Protein AF-A0A1J8QTX1-F1 (afdb_monomer)

Radius of gyration: 11.33 Å; Cα contacts (8 Å, |Δi|>4): 56; chains: 1; bounding box: 31×20×21 Å

pLDDT: mean 84.69, std 5.97, range [67.25, 91.88]

Structure (mmCIF, N/CA/C/O backbone):
data_AF-A0A1J8QTX1-F1
#
_entry.id   AF-A0A1J8QTX1-F1
#
loop_
_atom_site.group_PDB
_atom_site.id
_atom_site.type_symbol
_atom_site.label_atom_id
_atom_site.label_alt_id
_atom_site.label_comp_id
_atom_site.label_asym_id
_atom_site.label_entity_id
_atom_site.label_seq_id
_atom_site.pdbx_PDB_ins_code
_atom_site.Cartn_x
_atom_site.Cartn_y
_atom_site.Cartn_z
_atom_site.occupancy
_atom_site.B_iso_or_equiv
_atom_site.auth_seq_id
_atom_site.auth_comp_id
_atom_site.auth_asym_id
_atom_site.auth_atom_id
_atom_site.pdbx_PDB_model_num
ATOM 1 N N . MET A 1 1 ? 2.575 -5.176 4.906 1.00 69.62 1 MET A N 1
ATOM 2 C CA . MET A 1 1 ? 1.206 -5.195 5.476 1.00 69.62 1 MET A CA 1
ATOM 3 C C . MET A 1 1 ? 0.951 -6.382 6.403 1.00 69.62 1 MET A C 1
ATOM 5 O O . MET A 1 1 ? 0.689 -6.125 7.569 1.00 69.62 1 MET A O 1
ATOM 9 N N . LYS A 1 2 ? 1.139 -7.642 5.971 1.00 72.19 2 LYS A N 1
ATOM 10 C CA . LYS A 1 2 ? 0.892 -8.853 6.793 1.00 72.19 2 LYS A CA 1
ATOM 11 C C . LYS A 1 2 ? 1.466 -8.825 8.224 1.00 72.19 2 LYS A C 1
ATOM 13 O O . LYS A 1 2 ? 0.792 -9.233 9.157 1.00 72.19 2 LYS A O 1
ATOM 18 N N . ALA A 1 3 ? 2.677 -8.291 8.416 1.00 67.25 3 ALA A N 1
ATOM 19 C CA . ALA A 1 3 ? 3.303 -8.189 9.740 1.00 67.25 3 ALA A CA 1
ATOM 20 C C . ALA A 1 3 ? 2.803 -7.009 10.600 1.00 67.25 3 ALA A C 1
ATOM 22 O O . ALA A 1 3 ? 2.843 -7.093 11.822 1.00 67.25 3 ALA A O 1
ATOM 23 N N . ARG A 1 4 ? 2.351 -5.905 9.984 1.00 71.25 4 ARG A N 1
ATOM 24 C CA . ARG A 1 4 ? 1.997 -4.662 10.700 1.00 71.25 4 ARG A CA 1
ATOM 25 C C . ARG A 1 4 ? 0.493 -4.455 10.896 1.00 71.25 4 ARG A C 1
ATOM 27 O O . ARG A 1 4 ? 0.124 -3.590 11.677 1.00 71.25 4 ARG A O 1
ATOM 34 N N . LYS A 1 5 ? -0.354 -5.259 10.234 1.00 77.56 5 LYS A N 1
ATOM 35 C CA . LYS A 1 5 ? -1.835 -5.240 10.245 1.00 77.56 5 LYS A CA 1
ATOM 36 C C . LYS A 1 5 ? -2.486 -3.944 9.741 1.00 77.56 5 LYS A C 1
ATOM 38 O O . LYS A 1 5 ? -3.419 -4.031 8.955 1.00 77.56 5 LYS A O 1
ATOM 43 N N . THR A 1 6 ? -1.973 -2.770 10.104 1.00 82.50 6 THR A N 1
ATOM 44 C CA . THR A 1 6 ? -2.414 -1.460 9.609 1.00 82.50 6 THR A CA 1
ATOM 45 C C . THR A 1 6 ? -1.221 -0.561 9.284 1.00 82.50 6 THR A C 1
ATOM 47 O O . THR A 1 6 ? -0.152 -0.660 9.894 1.00 82.50 6 THR A O 1
ATOM 50 N N . MET A 1 7 ? -1.362 0.306 8.281 1.00 86.12 7 MET A N 1
ATOM 51 C CA . MET A 1 7 ? -0.305 1.239 7.887 1.00 86.12 7 MET A CA 1
ATOM 52 C C . MET A 1 7 ? -0.853 2.434 7.116 1.00 86.12 7 MET A C 1
ATOM 54 O O . MET A 1 7 ? -1.780 2.299 6.323 1.00 86.12 7 MET A O 1
ATOM 58 N N . LYS A 1 8 ? -0.235 3.605 7.301 1.00 88.25 8 LYS A N 1
ATOM 59 C CA . LYS A 1 8 ? -0.541 4.795 6.499 1.00 88.25 8 LYS A CA 1
ATOM 60 C C . LYS A 1 8 ? 0.096 4.725 5.103 1.00 88.25 8 LYS A C 1
ATOM 62 O O . LYS A 1 8 ? 1.125 4.082 4.915 1.00 88.25 8 LYS A O 1
ATOM 67 N N . ASN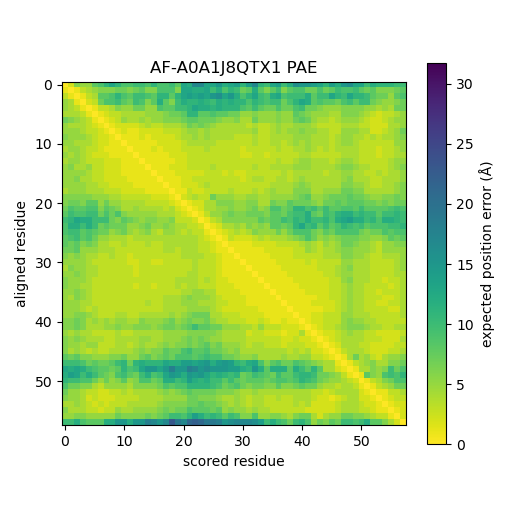 A 1 9 ? -0.460 5.458 4.144 1.00 86.31 9 ASN A N 1
ATOM 68 C CA . ASN A 1 9 ? -0.004 5.491 2.752 1.00 86.31 9 ASN A CA 1
ATOM 69 C C . ASN A 1 9 ? 1.475 5.914 2.620 1.00 86.31 9 ASN A C 1
ATOM 71 O O . ASN A 1 9 ? 2.282 5.210 2.021 1.00 86.31 9 ASN A O 1
ATOM 75 N N . GLN A 1 10 ? 1.861 7.020 3.265 1.00 87.75 10 GLN A N 1
ATOM 76 C CA . GLN A 1 10 ? 3.236 7.532 3.231 1.00 87.75 10 GLN A CA 1
ATOM 77 C C . GLN A 1 10 ? 4.285 6.503 3.720 1.00 87.75 10 GLN A C 1
ATOM 79 O O . GLN A 1 10 ? 5.225 6.229 2.971 1.00 87.75 10 GLN A O 1
ATOM 84 N N . PRO A 1 11 ? 4.162 5.904 4.927 1.00 88.00 11 PRO A N 1
ATOM 85 C CA . PRO A 1 11 ? 5.107 4.884 5.378 1.00 88.00 11 PRO A CA 1
ATOM 86 C C . PRO A 1 11 ? 5.048 3.599 4.547 1.00 88.00 11 PRO A C 1
ATOM 88 O O . PRO A 1 11 ? 6.097 2.998 4.335 1.00 88.00 11 PRO A O 1
ATOM 91 N N . LEU A 1 12 ? 3.881 3.213 4.015 1.00 87.06 12 LEU A N 1
ATOM 92 C CA . LEU A 1 12 ? 3.766 2.059 3.119 1.00 87.06 12 LEU A CA 1
ATOM 93 C C . LEU A 1 12 ? 4.605 2.248 1.853 1.00 87.06 12 LEU A C 1
ATOM 95 O O . LEU A 1 12 ? 5.374 1.362 1.488 1.00 87.06 12 LEU A O 1
ATOM 99 N N . ILE A 1 13 ? 4.511 3.417 1.216 1.00 87.94 13 ILE A N 1
ATOM 100 C CA . ILE A 1 13 ? 5.316 3.739 0.032 1.00 87.94 13 ILE A CA 1
ATOM 101 C C . ILE A 1 13 ? 6.811 3.703 0.373 1.00 87.94 13 ILE A C 1
ATOM 103 O O . ILE A 1 13 ? 7.587 3.106 -0.369 1.00 87.94 13 ILE A O 1
ATOM 107 N N . GLN A 1 14 ? 7.223 4.304 1.493 1.00 89.00 14 GLN A N 1
ATOM 108 C CA . GLN A 1 14 ? 8.631 4.320 1.910 1.00 89.00 14 GLN A CA 1
ATOM 109 C C . GLN A 1 14 ? 9.175 2.912 2.181 1.00 89.00 14 GLN A C 1
ATOM 111 O O . GLN A 1 14 ? 10.285 2.589 1.761 1.00 89.00 14 GLN A O 1
ATOM 116 N N . GLU A 1 15 ? 8.393 2.051 2.832 1.00 87.19 15 GLU A N 1
ATOM 117 C CA . GLU A 1 15 ? 8.798 0.674 3.121 1.00 87.19 15 GLU A CA 1
ATOM 118 C C . GLU A 1 15 ? 8.892 -0.164 1.837 1.00 87.19 15 GLU A C 1
ATOM 120 O O . GLU A 1 15 ? 9.859 -0.905 1.659 1.00 87.19 15 GLU A O 1
ATOM 125 N N . VAL A 1 16 ? 7.957 0.017 0.897 1.00 86.81 16 VAL A N 1
ATOM 126 C CA . VAL A 1 16 ? 8.008 -0.621 -0.430 1.00 86.81 16 VAL A CA 1
ATOM 127 C C . VAL A 1 16 ? 9.239 -0.164 -1.215 1.00 86.81 16 VAL A C 1
ATOM 129 O O . VAL A 1 16 ? 9.940 -0.999 -1.786 1.00 86.81 16 VAL A O 1
ATOM 132 N N . ILE A 1 17 ? 9.552 1.136 -1.212 1.00 87.88 17 ILE A N 1
ATOM 133 C CA . ILE A 1 17 ? 10.768 1.662 -1.849 1.00 87.88 17 ILE A CA 1
ATOM 134 C C . ILE A 1 17 ? 12.006 1.049 -1.197 1.00 87.88 17 ILE A C 1
ATOM 136 O O . ILE A 1 17 ? 12.869 0.545 -1.907 1.00 87.88 17 ILE A O 1
ATOM 140 N N . SER A 1 18 ? 12.085 1.041 0.134 1.00 88.62 18 SER A N 1
ATOM 141 C CA . SER A 1 18 ? 13.233 0.489 0.858 1.00 88.62 18 SER A CA 1
ATOM 142 C C . SER A 1 18 ? 13.461 -0.989 0.522 1.00 88.62 18 SER A C 1
ATOM 144 O O . SER A 1 18 ? 14.589 -1.368 0.211 1.00 88.62 18 SER A O 1
ATOM 146 N N . GLN A 1 19 ? 12.402 -1.803 0.473 1.00 85.75 19 GLN A N 1
ATOM 147 C CA . GLN A 1 19 ? 12.507 -3.230 0.150 1.00 85.75 19 GLN A CA 1
ATOM 148 C C . GLN A 1 19 ? 12.864 -3.500 -1.318 1.00 85.75 19 GLN A C 1
ATOM 150 O O . GLN A 1 19 ? 13.643 -4.406 -1.607 1.00 85.75 19 GLN A O 1
ATOM 155 N N . ILE A 1 20 ? 12.303 -2.731 -2.254 1.00 86.50 20 ILE A N 1
ATOM 156 C CA . ILE A 1 20 ? 12.496 -2.961 -3.694 1.00 86.50 20 ILE A CA 1
ATOM 157 C C . ILE A 1 20 ? 13.778 -2.294 -4.215 1.00 86.50 20 ILE A C 1
ATOM 159 O O . ILE A 1 20 ? 14.345 -2.777 -5.195 1.00 86.50 20 ILE A O 1
ATOM 163 N N . SER A 1 21 ? 14.285 -1.260 -3.531 1.00 84.12 21 SER A N 1
ATOM 164 C CA . SER A 1 21 ? 15.481 -0.493 -3.930 1.00 84.12 21 SER A CA 1
ATOM 165 C C . SER A 1 21 ? 16.721 -1.353 -4.183 1.00 84.12 21 SER A C 1
ATOM 167 O O . SER A 1 21 ? 17.556 -0.991 -5.006 1.00 84.12 21 SER A O 1
ATOM 169 N N . GLN A 1 22 ? 16.819 -2.518 -3.535 1.00 85.88 22 GLN A N 1
ATOM 170 C CA . GLN A 1 22 ? 17.903 -3.481 -3.746 1.00 85.88 22 GLN A CA 1
ATOM 171 C C . GLN A 1 22 ? 17.876 -4.151 -5.129 1.00 85.88 22 GLN A C 1
ATOM 173 O O . GLN A 1 22 ? 18.889 -4.697 -5.559 1.00 85.88 22 GLN A O 1
ATOM 178 N N . ARG A 1 23 ? 16.728 -4.153 -5.818 1.00 86.44 23 ARG A N 1
ATOM 179 C CA . ARG A 1 23 ? 16.550 -4.776 -7.140 1.00 86.44 23 ARG A CA 1
ATOM 180 C C . ARG A 1 23 ? 16.397 -3.738 -8.246 1.00 86.44 23 ARG A C 1
ATOM 182 O O . ARG A 1 23 ? 16.989 -3.897 -9.306 1.00 86.44 23 ARG A O 1
ATOM 189 N N . PHE A 1 24 ? 15.592 -2.702 -8.018 1.00 86.12 24 PHE A N 1
ATOM 190 C CA . PHE A 1 24 ? 15.388 -1.596 -8.956 1.00 86.12 24 PHE A CA 1
ATOM 191 C C . PHE A 1 24 ? 14.785 -0.384 -8.236 1.00 86.12 24 PHE A C 1
ATOM 193 O O . PHE A 1 24 ? 14.309 -0.497 -7.111 1.00 86.12 24 PHE A O 1
ATOM 200 N N . ALA A 1 25 ? 14.777 0.782 -8.886 1.00 81.75 25 ALA A N 1
ATOM 201 C CA . ALA A 1 25 ? 14.139 1.989 -8.364 1.00 81.75 25 ALA A CA 1
ATOM 202 C C . ALA A 1 25 ? 12.689 2.104 -8.887 1.00 81.75 25 ALA A C 1
ATOM 204 O O . ALA A 1 25 ? 12.492 2.552 -10.021 1.00 81.75 25 ALA A O 1
ATOM 205 N N . PRO A 1 26 ? 11.661 1.688 -8.118 1.00 84.94 26 PRO A N 1
ATOM 206 C CA . PRO A 1 26 ? 10.270 1.823 -8.537 1.00 84.94 26 PRO A CA 1
ATOM 207 C C . PRO A 1 26 ? 9.845 3.294 -8.560 1.00 84.94 26 PRO A C 1
ATOM 209 O O . PRO A 1 26 ? 10.240 4.090 -7.705 1.00 84.94 26 PRO A O 1
ATOM 212 N N . LYS A 1 27 ? 8.980 3.661 -9.510 1.00 88.31 27 LYS A N 1
ATOM 213 C CA . LYS A 1 27 ? 8.353 4.985 -9.528 1.00 88.31 27 LYS A CA 1
ATOM 214 C C . LYS A 1 27 ? 7.126 4.985 -8.614 1.00 88.31 27 LYS A C 1
ATOM 216 O O . LYS A 1 27 ? 6.342 4.041 -8.595 1.00 88.31 27 LYS A O 1
ATOM 221 N N . ILE A 1 28 ? 6.915 6.092 -7.903 1.00 86.25 28 ILE A N 1
ATOM 222 C CA . ILE A 1 28 ? 5.743 6.319 -7.038 1.00 86.25 28 ILE A CA 1
ATOM 223 C C . ILE A 1 28 ? 4.394 5.997 -7.726 1.00 86.25 28 ILE A C 1
ATOM 225 O O . ILE A 1 28 ? 3.567 5.348 -7.085 1.00 86.25 28 ILE A O 1
ATOM 229 N N . PRO A 1 29 ? 4.122 6.403 -8.987 1.00 89.75 29 PRO A N 1
ATOM 230 C CA . PRO A 1 29 ? 2.864 6.055 -9.657 1.00 89.75 29 PRO A CA 1
ATOM 231 C C . PRO A 1 29 ? 2.628 4.545 -9.803 1.00 89.75 29 PRO A C 1
ATOM 233 O O . PRO A 1 29 ? 1.484 4.110 -9.695 1.00 89.75 29 PRO A O 1
ATOM 236 N N . ASP A 1 30 ? 3.676 3.743 -9.989 1.00 89.00 30 ASP A N 1
ATOM 237 C CA . ASP A 1 30 ? 3.536 2.289 -10.125 1.00 89.00 30 ASP A CA 1
ATOM 238 C C . ASP A 1 30 ? 3.208 1.634 -8.777 1.00 89.00 30 ASP A C 1
ATOM 240 O O . ASP A 1 30 ? 2.370 0.737 -8.706 1.00 89.00 30 ASP A O 1
ATOM 244 N N . ILE A 1 31 ? 3.791 2.143 -7.684 1.00 88.69 31 ILE A N 1
ATOM 245 C CA . ILE A 1 31 ? 3.462 1.697 -6.320 1.00 88.69 31 ILE A CA 1
ATOM 246 C C . ILE A 1 31 ? 1.993 1.995 -6.003 1.00 88.69 31 ILE A C 1
ATOM 248 O O . ILE A 1 31 ? 1.302 1.145 -5.448 1.00 88.69 31 ILE A O 1
ATOM 252 N N . LYS A 1 32 ? 1.495 3.176 -6.391 1.00 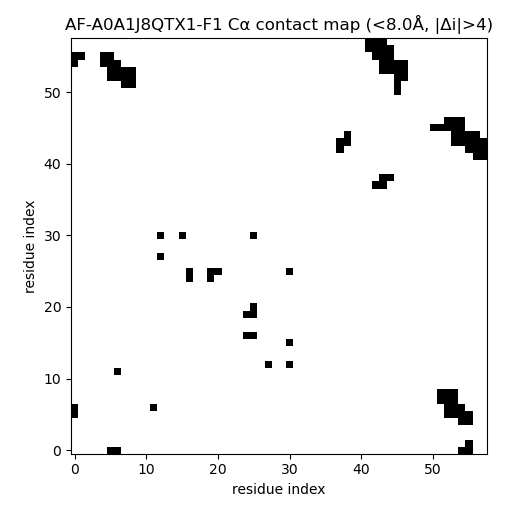88.19 32 LYS A N 1
ATOM 253 C CA . LYS A 1 32 ? 0.079 3.534 -6.211 1.00 88.19 32 LYS A CA 1
ATOM 254 C C . LYS A 1 32 ? -0.847 2.580 -6.967 1.00 88.19 32 LYS A C 1
ATOM 256 O O . LYS A 1 32 ? -1.760 2.044 -6.352 1.00 88.19 32 LYS A O 1
ATOM 261 N N . LYS A 1 33 ? -0.547 2.275 -8.237 1.00 90.94 33 LYS A N 1
ATOM 262 C CA . LYS A 1 33 ? -1.306 1.277 -9.013 1.00 90.94 33 LYS A CA 1
ATOM 263 C C . LYS A 1 33 ? -1.323 -0.096 -8.340 1.00 90.94 33 LYS A C 1
ATOM 265 O O . LYS A 1 33 ? -2.359 -0.746 -8.309 1.00 90.94 33 LYS A 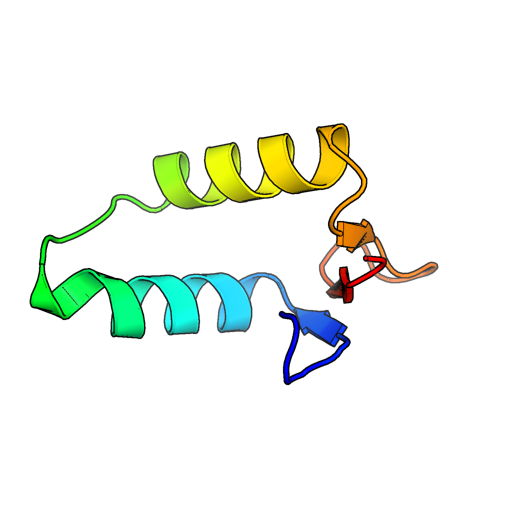O 1
ATOM 270 N N . ALA A 1 34 ? -0.195 -0.533 -7.779 1.00 88.94 34 ALA A N 1
ATOM 271 C CA . ALA A 1 34 ? -0.130 -1.805 -7.065 1.00 88.94 34 ALA A CA 1
ATOM 272 C C . ALA A 1 34 ? -0.996 -1.805 -5.792 1.00 88.94 34 ALA A C 1
ATOM 274 O O . ALA A 1 34 ? -1.640 -2.810 -5.501 1.00 88.94 34 ALA A O 1
ATOM 275 N N . ILE A 1 35 ? -1.044 -0.689 -5.054 1.00 88.62 35 ILE A N 1
ATOM 276 C CA . ILE A 1 35 ? -1.946 -0.524 -3.902 1.00 88.62 35 ILE A CA 1
ATOM 277 C C . ILE A 1 35 ? -3.410 -0.606 -4.358 1.00 88.62 35 ILE A C 1
ATOM 279 O O . ILE A 1 35 ? -4.193 -1.304 -3.719 1.00 88.62 35 ILE A O 1
ATOM 283 N N . ASP A 1 36 ? -3.763 0.030 -5.477 1.00 89.75 36 ASP A N 1
ATOM 284 C CA . ASP A 1 36 ? -5.121 -0.031 -6.033 1.00 89.75 36 ASP A CA 1
ATOM 285 C C . ASP A 1 36 ? -5.504 -1.465 -6.439 1.00 89.75 36 ASP A C 1
ATOM 287 O O . ASP A 1 36 ? -6.562 -1.951 -6.049 1.00 89.75 36 ASP A O 1
ATOM 291 N N . THR A 1 37 ? -4.609 -2.212 -7.096 1.00 91.88 37 THR A N 1
ATOM 292 C CA . THR A 1 37 ? -4.842 -3.637 -7.402 1.00 91.88 37 THR A CA 1
ATOM 293 C C . THR A 1 37 ? -5.010 -4.493 -6.140 1.00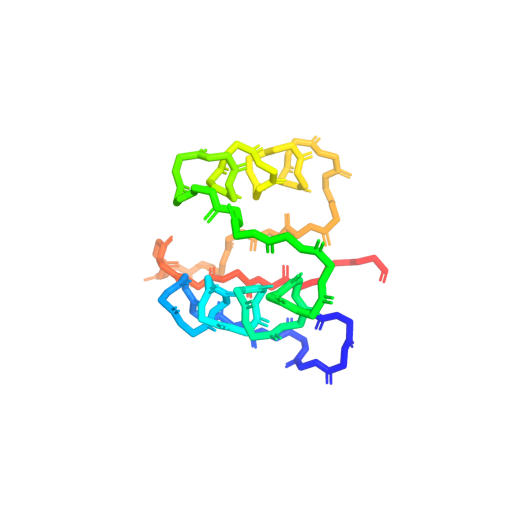 91.88 37 THR A C 1
ATOM 295 O O . THR A 1 37 ? -5.756 -5.469 -6.148 1.00 91.88 37 THR A O 1
ATOM 298 N N . LEU A 1 38 ? -4.304 -4.178 -5.049 1.00 88.69 38 LEU A N 1
ATOM 299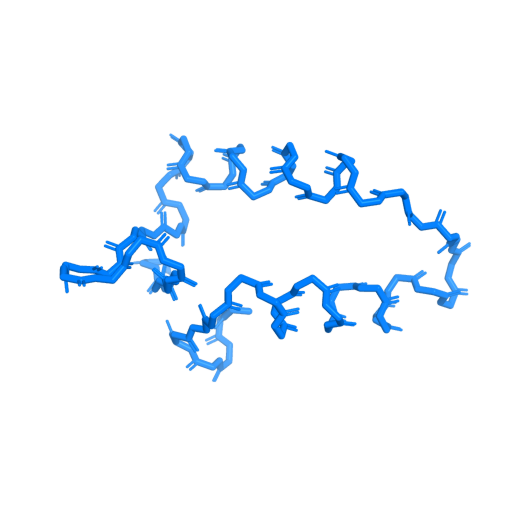 C CA . LEU A 1 38 ? -4.444 -4.907 -3.783 1.00 88.69 38 LEU A CA 1
ATOM 300 C C . LEU A 1 38 ? -5.762 -4.589 -3.065 1.00 88.69 38 LEU A C 1
ATOM 302 O O . LEU A 1 38 ? -6.299 -5.480 -2.408 1.00 88.69 38 LEU A O 1
ATOM 306 N N . LEU A 1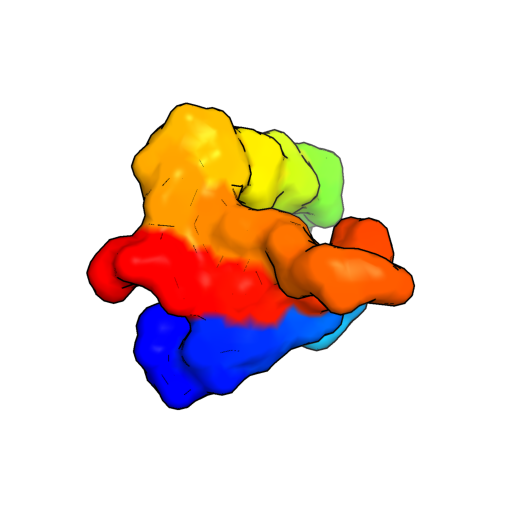 39 ? -6.275 -3.362 -3.204 1.00 88.00 39 LEU A N 1
ATOM 307 C CA . LEU A 1 39 ? -7.615 -2.978 -2.748 1.00 88.00 39 LEU A CA 1
ATOM 308 C C . LEU A 1 39 ? -8.697 -3.705 -3.554 1.00 8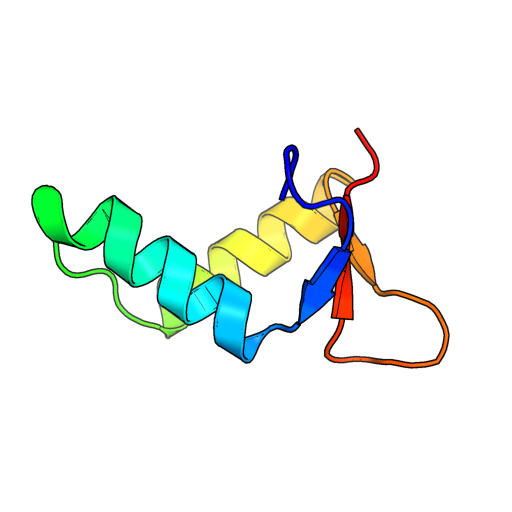8.00 39 LEU A C 1
ATOM 310 O O . LEU A 1 39 ? -9.601 -4.284 -2.964 1.00 88.00 39 LEU A O 1
ATOM 314 N N . GLU A 1 40 ? -8.586 -3.724 -4.886 1.00 89.81 40 GLU A N 1
ATOM 315 C CA . GLU A 1 40 ? -9.544 -4.412 -5.771 1.00 89.81 40 GLU A CA 1
ATOM 316 C C . GLU A 1 40 ? -9.616 -5.920 -5.512 1.00 89.81 40 GLU A C 1
ATOM 318 O O . GLU A 1 40 ? -10.669 -6.529 -5.656 1.00 89.81 40 GLU A O 1
ATOM 323 N N . LYS A 1 41 ? -8.489 -6.526 -5.130 1.00 90.50 41 LYS A N 1
ATOM 324 C CA . LYS A 1 41 ? -8.398 -7.949 -4.782 1.00 90.50 41 LYS A CA 1
ATOM 325 C C . LYS A 1 41 ? -8.731 -8.248 -3.316 1.00 90.50 41 LYS A C 1
ATOM 327 O O . LYS A 1 41 ? -8.489 -9.368 -2.877 1.00 90.50 41 LYS A O 1
ATOM 332 N N . GLU A 1 42 ? -9.197 -7.256 -2.558 1.00 85.44 42 GLU A N 1
ATOM 333 C CA . GLU A 1 42 ? -9.592 -7.386 -1.148 1.00 85.44 42 GLU A CA 1
ATOM 334 C C . GLU A 1 42 ? -8.471 -7.906 -0.220 1.00 85.44 42 GLU A C 1
ATOM 336 O O . GLU A 1 42 ? -8.721 -8.407 0.873 1.00 85.44 42 GLU A O 1
ATOM 341 N N . TYR A 1 43 ? -7.197 -7.758 -0.611 1.00 87.19 43 TYR A N 1
ATOM 342 C CA . TYR A 1 43 ? -6.060 -8.091 0.263 1.00 87.19 43 TYR A CA 1
ATOM 343 C C . TYR A 1 43 ? -5.830 -7.026 1.338 1.00 87.19 43 TYR A C 1
ATOM 345 O O . TYR A 1 43 ? -5.257 -7.302 2.400 1.00 87.19 43 TYR A O 1
ATOM 353 N N . ILE A 1 44 ? -6.220 -5.790 1.034 1.00 88.50 44 ILE A N 1
ATOM 354 C CA . ILE A 1 44 ? -6.170 -4.648 1.938 1.00 88.50 44 ILE A CA 1
ATOM 355 C C . ILE A 1 44 ? -7.483 -3.874 1.842 1.00 88.50 44 ILE A C 1
ATOM 357 O O . ILE A 1 44 ? -8.096 -3.824 0.782 1.00 88.50 44 ILE A O 1
ATOM 361 N N . GLU A 1 45 ? -7.873 -3.223 2.928 1.00 87.31 45 GLU A N 1
ATOM 362 C CA . GLU A 1 45 ? -9.038 -2.340 2.996 1.00 87.31 45 GLU A CA 1
ATOM 363 C C . GLU A 1 45 ? -8.628 -0.959 3.506 1.00 87.31 45 GLU A C 1
ATOM 365 O O . GLU A 1 45 ? -7.568 -0.787 4.116 1.00 87.31 45 GLU A O 1
ATOM 370 N N . ARG A 1 46 ? -9.458 0.055 3.258 1.00 86.69 46 ARG A N 1
ATOM 371 C CA . ARG A 1 46 ? -9.277 1.367 3.889 1.00 86.69 46 ARG A CA 1
ATOM 372 C C . ARG A 1 46 ? -9.900 1.329 5.275 1.00 86.69 46 ARG A C 1
ATOM 374 O O . ARG A 1 46 ? -11.030 0.888 5.421 1.00 86.69 46 ARG A O 1
ATOM 381 N N . VAL A 1 47 ? -9.177 1.831 6.270 1.00 85.19 47 VAL A N 1
ATOM 382 C CA . VAL A 1 47 ? -9.703 1.911 7.636 1.00 85.19 47 VAL A CA 1
ATOM 383 C C . VAL A 1 47 ? -10.772 2.999 7.705 1.00 85.19 47 VAL A C 1
ATOM 385 O O . VAL A 1 47 ? -10.522 4.146 7.311 1.00 85.19 47 VAL A O 1
ATOM 388 N N . ASP A 1 48 ? -11.936 2.654 8.252 1.00 73.50 48 ASP A N 1
ATOM 389 C CA . ASP A 1 48 ? -13.034 3.593 8.462 1.00 73.50 48 ASP A CA 1
ATOM 390 C C . ASP A 1 48 ? -12.573 4.849 9.215 1.00 73.50 48 ASP A C 1
ATOM 392 O O . ASP A 1 48 ? -11.882 4.798 10.234 1.00 73.50 48 ASP A O 1
ATOM 396 N N . GLY A 1 49 ? -12.922 6.013 8.665 1.00 71.56 49 GLY A N 1
ATOM 397 C CA . GLY A 1 49 ? -12.561 7.319 9.219 1.00 71.56 49 GLY A CA 1
ATOM 398 C C . GLY A 1 49 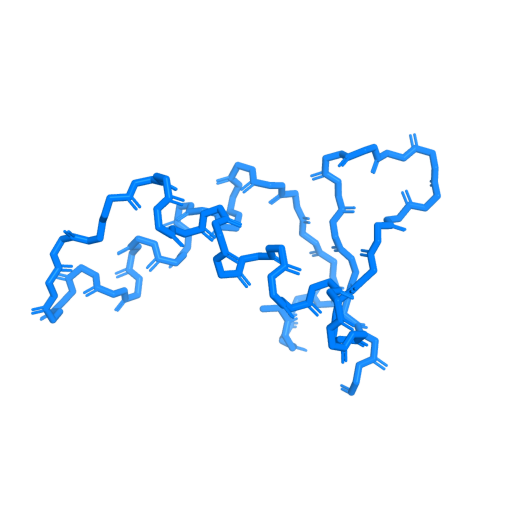? -11.187 7.861 8.807 1.00 71.56 49 GLY A C 1
ATOM 399 O O . GLY A 1 49 ? -10.926 9.042 9.039 1.00 71.56 49 GLY A O 1
ATOM 400 N N . THR A 1 50 ? -10.320 7.082 8.141 1.00 76.38 50 THR A N 1
ATOM 401 C CA . THR A 1 50 ? -9.034 7.597 7.627 1.00 76.38 50 THR A CA 1
ATOM 402 C C . THR A 1 50 ? -8.731 7.122 6.206 1.00 76.38 50 THR A C 1
ATOM 404 O O . THR A 1 50 ? -8.305 5.995 5.974 1.00 76.38 50 THR A O 1
ATOM 407 N N . ARG A 1 51 ? -8.869 8.026 5.224 1.00 76.25 51 ARG A N 1
ATOM 408 C CA . ARG A 1 51 ? -8.577 7.730 3.805 1.00 76.25 51 ARG A CA 1
ATOM 409 C C . ARG A 1 51 ? -7.134 7.295 3.549 1.00 76.25 51 ARG A C 1
ATOM 411 O O . ARG A 1 51 ? -6.892 6.601 2.566 1.00 76.25 51 ARG A O 1
ATOM 418 N N . ASP A 1 52 ? -6.205 7.687 4.413 1.00 82.06 52 ASP A N 1
ATOM 419 C CA . ASP A 1 52 ? -4.774 7.439 4.240 1.00 82.06 52 ASP A CA 1
ATOM 420 C C . ASP A 1 52 ? -4.266 6.202 4.979 1.00 82.06 52 ASP A C 1
ATOM 422 O O . ASP A 1 52 ? -3.061 5.957 4.952 1.00 82.06 52 ASP A O 1
ATOM 426 N N . THR A 1 53 ? -5.138 5.432 5.637 1.00 86.56 53 THR A N 1
ATOM 427 C CA . THR A 1 53 ? -4.747 4.225 6.374 1.00 86.56 53 THR A CA 1
ATOM 428 C C . THR A 1 53 ? -5.326 2.989 5.708 1.00 86.56 53 THR A C 1
ATOM 430 O O . THR A 1 53 ? -6.523 2.909 5.444 1.00 86.56 53 THR A O 1
ATOM 433 N N . PHE A 1 54 ? -4.464 2.005 5.485 1.00 88.38 54 PHE A N 1
ATOM 434 C CA . PHE A 1 54 ? -4.827 0.700 4.961 1.00 88.38 54 PHE A CA 1
ATOM 435 C C . PHE A 1 54 ? -4.724 -0.349 6.068 1.00 88.38 54 PHE A C 1
ATOM 437 O O . PHE A 1 54 ? -3.771 -0.330 6.854 1.00 88.38 54 PHE A O 1
ATOM 444 N N . ALA A 1 55 ? -5.685 -1.261 6.124 1.00 85.88 55 ALA A N 1
ATOM 445 C CA . ALA A 1 55 ? -5.654 -2.467 6.939 1.00 85.88 55 ALA A CA 1
ATOM 446 C C . ALA A 1 55 ? -5.487 -3.694 6.043 1.00 85.88 55 ALA A C 1
ATOM 448 O O . ALA A 1 55 ? -5.823 -3.673 4.865 1.00 85.88 55 ALA A O 1
ATOM 449 N N . TYR A 1 56 ? -4.886 -4.741 6.588 1.00 87.75 56 TYR A N 1
ATOM 450 C CA . TYR A 1 56 ? -4.671 -6.010 5.906 1.00 87.75 56 TYR A CA 1
ATOM 451 C C . TYR A 1 56 ? -5.756 -7.008 6.310 1.00 87.75 56 TYR A C 1
ATOM 453 O O . TYR A 1 56 ? -5.959 -7.206 7.507 1.00 87.75 56 TYR A O 1
ATOM 461 N N . VAL A 1 57 ? -6.409 -7.627 5.322 1.00 81.69 57 VAL A N 1
ATOM 462 C CA . VAL A 1 57 ? -7.660 -8.388 5.524 1.00 81.69 57 VAL A CA 1
ATOM 463 C C . VAL A 1 57 ? -7.477 -9.907 5.343 1.00 81.69 57 VAL A C 1
ATOM 465 O O . VAL A 1 57 ? -8.303 -10.675 5.822 1.00 81.69 57 VAL A O 1
ATOM 468 N N . ALA A 1 58 ? -6.381 -10.358 4.713 1.00 71.38 58 ALA A N 1
ATOM 469 C CA . ALA A 1 58 ? -6.209 -11.742 4.230 1.00 71.38 58 ALA A CA 1
ATOM 470 C C . ALA A 1 58 ? -5.334 -12.685 5.081 1.00 71.38 58 ALA A C 1
ATOM 472 O O . ALA A 1 58 ? -4.241 -12.293 5.539 1.00 71.38 58 ALA A O 1
#

Se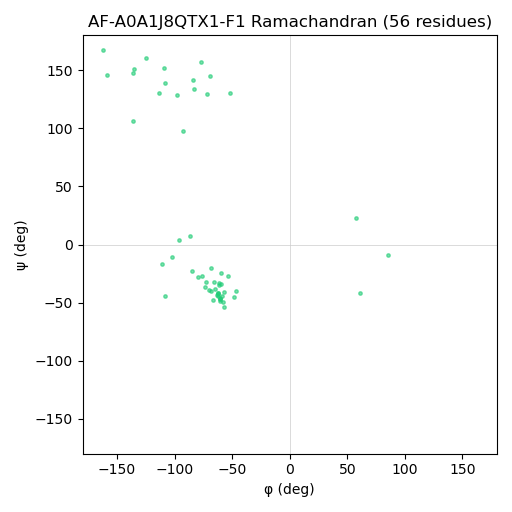condary structure (DSSP, 8-state):
-TTTSEEEHHHHHHHHHHHHTTT----HHHHHHHHHHHHHTTSEEEPTT-TTEEEE--

Sequence (58 aa):
MKARKTMKNQPLIQEVISQISQRFAPKIPDIKKAIDTLLEKEYIERVDGTRDTFAYVA

InterPro domains:
  IPR016157 Cullin, conserved site [PS01256] (31-58)
  IPR019559 Cullin, neddylation domain [PF10557] (1-48)
  IPR019559 Cullin, neddylation domain [SM00884] (1-52)
  IPR036388 Winged helix-like DNA-binding domain superfamily [G3DSA:1.10.10.10] (1-58)
  IPR036390 Winged helix DNA-binding domain superfamily [SSF46785] (1-58)
  IPR045093 Cullin [PTHR11932] (1-58)

Nearest PDB structures (foldseek):
  3tdz-assembly1_C  TM=9.906E-01  e=1.577E-05  Homo sapiens
  7b5n-assembly1_C  TM=9.513E-01  e=1.199E-05  Homo sapiens
  3dqv-assembly3_D  TM=9.491E-01  e=1.179E-03  Homo sapiens
  3dqv-assembly3_C-2  TM=9.507E-01  e=1.661E-03  Homo sapiens
  7oni-assembly1_C  TM=9.378E-01  e=1.905E-03  Homo sapiens

Foldseek 3Di:
DVVPQKDFQVVVLVVVQVVCVVPPRDDPVVVVVVVVVCCVVVQWDADPPDNGMIGGDD

Solvent-accessible surface area (backbone atoms only — not comparable to full-atom values): 3447 Å² total; per-residue (Å²): 95,90,91,63,44,56,47,42,54,69,63,49,53,52,51,51,47,63,68,40,51,84,81,46,84,80,55,69,71,59,55,51,51,51,53,51,54,35,41,78,67,56,45,29,44,71,41,89,97,36,94,56,28,38,30,50,70,117

Mean predicted aligned error: 5.0 Å

Organism: NCBI:txid180088